Protein AF-A0A9W3SDI5-F1 (afdb_monomer_lite)

Sequence (80 aa):
MFVPWNEGNTVWMEHHLYVCDKNSEELRRHIAFRDYLREHTEVANEYGNLKEELARESKNRSSYIEGKTVFITNILEKIN

pLDDT: mean 88.62, std 11.68, range [51.38, 97.88]

Secondary structure (DSSP, 8-state):
--SPPPSS--PPPS-------TT-HHHHHHHHHHHHHHH-HHHHHHHHHHHHHHHHH-SSHHHHHHHHHHHHHHHHHHH-

Radius of gyration: 14.26 Å; chains: 1; bounding box: 28×28×34 Å

Organism: Bacillus thuringiensis (NCBI:txid1428)

InterPro domains:
  IPR007344 GrpB/Dephospho-CoA kinase [PF04229] (12-78)
  IPR007344 GrpB/Dephospho-CoA kinase [PTHR34822] (13-79)
  IPR043519 Nucleotidyltransferase superfamily [G3DSA:3.30.460.10] (3-80)
  IPR043519 Nucleotidyltransferase superfamily [SSF81301] (10-79)

Structure (mmCIF, N/CA/C/O backbone):
data_AF-A0A9W3SDI5-F1
#
_entry.id   AF-A0A9W3SDI5-F1
#
loop_
_atom_site.group_PDB
_atom_site.id
_atom_site.type_symbol
_atom_site.label_atom_id
_atom_site.label_alt_id
_atom_site.label_comp_id
_atom_site.label_asym_id
_atom_site.label_entity_id
_atom_site.label_seq_id
_atom_site.pdbx_PDB_ins_code
_atom_site.Cartn_x
_atom_site.Cartn_y
_atom_site.Cartn_z
_atom_site.occupancy
_atom_site.B_iso_or_equiv
_atom_site.auth_seq_id
_atom_site.auth_comp_id
_atom_site.auth_asym_id
_atom_site.auth_atom_id
_atom_site.pdbx_PDB_model_num
ATOM 1 N N . MET A 1 1 ? -0.853 -2.975 -16.362 1.00 51.38 1 MET A N 1
ATOM 2 C CA . MET A 1 1 ? -0.399 -3.283 -14.986 1.00 51.38 1 MET A CA 1
ATOM 3 C C . MET A 1 1 ? 0.898 -2.518 -14.744 1.00 51.38 1 MET A C 1
ATOM 5 O O . MET A 1 1 ? 1.855 -2.761 -15.462 1.00 51.38 1 MET A O 1
ATOM 9 N N . PHE A 1 2 ? 0.910 -1.561 -13.810 1.00 60.12 2 PHE A N 1
ATOM 10 C CA . PHE A 1 2 ? 1.991 -0.576 -13.605 1.00 60.12 2 PHE A CA 1
ATOM 11 C C . PHE A 1 2 ? 3.101 -1.069 -12.662 1.00 60.12 2 PHE A C 1
ATOM 13 O O . PHE A 1 2 ? 3.506 -0.361 -11.749 1.00 60.12 2 PHE A O 1
ATOM 20 N N . VAL A 1 3 ? 3.541 -2.317 -12.801 1.00 63.62 3 VAL A N 1
ATOM 21 C CA . VAL A 1 3 ? 4.678 -2.816 -12.015 1.00 63.62 3 VAL A CA 1
ATOM 22 C C . VAL A 1 3 ? 5.847 -2.985 -12.973 1.00 63.62 3 VAL A C 1
ATOM 24 O O . VAL A 1 3 ? 5.658 -3.659 -13.986 1.00 63.62 3 VAL A O 1
ATOM 27 N N . PRO A 1 4 ? 7.017 -2.381 -12.704 1.00 64.19 4 PRO A N 1
ATOM 28 C CA . PRO A 1 4 ? 8.157 -2.496 -13.600 1.00 64.19 4 PRO A CA 1
ATOM 29 C C . PRO A 1 4 ? 8.599 -3.961 -13.684 1.00 64.19 4 PRO A C 1
ATOM 31 O O . PRO A 1 4 ? 8.881 -4.609 -12.669 1.00 64.19 4 PRO A O 1
ATOM 34 N N . TRP A 1 5 ? 8.596 -4.490 -14.906 1.00 63.06 5 TRP A N 1
ATOM 35 C CA . TRP A 1 5 ? 9.093 -5.823 -15.226 1.00 63.06 5 TRP A CA 1
ATOM 36 C C . TRP A 1 5 ? 10.603 -5.715 -15.437 1.00 63.06 5 TRP A C 1
ATOM 38 O O . TRP A 1 5 ? 11.056 -4.858 -16.189 1.00 63.06 5 TRP A O 1
ATOM 48 N N . ASN A 1 6 ? 11.389 -6.557 -14.763 1.00 59.50 6 ASN A N 1
ATOM 49 C CA . ASN A 1 6 ? 12.810 -6.677 -15.090 1.00 59.50 6 ASN A CA 1
ATOM 50 C C . ASN A 1 6 ? 12.954 -7.252 -16.510 1.00 59.50 6 ASN A C 1
ATOM 52 O O . ASN A 1 6 ? 12.160 -8.100 -16.902 1.00 59.50 6 ASN A O 1
ATOM 56 N N . GLU A 1 7 ? 14.014 -6.872 -17.226 1.00 59.03 7 GLU A N 1
ATOM 57 C CA . GLU A 1 7 ? 14.357 -7.330 -18.590 1.00 59.03 7 GLU A CA 1
ATOM 58 C C . GLU A 1 7 ? 14.664 -8.844 -18.717 1.00 59.03 7 GLU A C 1
ATOM 60 O O . GLU A 1 7 ? 15.079 -9.317 -19.772 1.00 59.03 7 GLU A O 1
ATOM 65 N N . GLY A 1 8 ? 14.483 -9.628 -17.651 1.00 62.28 8 GLY A N 1
ATOM 66 C CA . GLY A 1 8 ? 14.636 -11.084 -17.670 1.00 62.28 8 GLY A CA 1
ATOM 67 C C . GLY A 1 8 ? 13.321 -11.799 -17.991 1.00 62.28 8 GLY A C 1
ATOM 68 O O . GLY A 1 8 ? 12.247 -11.279 -17.703 1.00 62.28 8 GLY A O 1
ATOM 69 N N . ASN A 1 9 ? 13.401 -13.036 -18.499 1.00 63.28 9 ASN A N 1
ATOM 70 C CA . ASN A 1 9 ? 12.274 -13.968 -18.722 1.00 63.28 9 ASN A CA 1
ATOM 71 C C . ASN A 1 9 ? 11.569 -14.422 -17.415 1.00 63.28 9 ASN A C 1
ATOM 73 O O . ASN A 1 9 ? 11.170 -15.578 -17.271 1.00 63.28 9 ASN A O 1
ATOM 77 N N . THR A 1 10 ? 11.444 -13.547 -16.420 1.00 70.62 10 THR A N 1
ATOM 78 C CA . THR A 1 10 ? 10.801 -13.845 -15.144 1.00 70.62 10 THR A CA 1
ATOM 79 C C . THR A 1 10 ? 9.291 -13.744 -15.306 1.00 70.62 10 THR A C 1
ATOM 81 O O . THR A 1 10 ? 8.735 -12.654 -15.434 1.00 70.62 10 THR A O 1
ATOM 84 N N . VAL A 1 11 ? 8.614 -14.889 -15.253 1.00 74.25 11 VAL A N 1
ATOM 85 C CA . VAL A 1 11 ? 7.154 -14.949 -15.151 1.00 74.25 11 VAL A CA 1
ATOM 86 C C . VAL A 1 11 ? 6.766 -14.716 -13.691 1.00 74.25 11 VAL A C 1
ATOM 88 O O . VAL A 1 11 ? 7.140 -15.492 -12.813 1.00 74.25 11 VAL A O 1
ATOM 91 N N . TRP A 1 12 ? 6.039 -13.633 -13.416 1.00 76.44 12 TRP A N 1
ATOM 92 C CA . TRP A 1 12 ? 5.510 -13.357 -12.079 1.00 76.44 12 TRP A CA 1
ATOM 93 C C . TRP A 1 12 ? 4.165 -14.053 -11.868 1.00 76.44 12 TRP A C 1
ATOM 95 O O . TRP A 1 12 ? 3.384 -14.221 -12.800 1.00 76.44 12 TRP A O 1
ATOM 105 N N . MET A 1 13 ? 3.887 -14.417 -10.616 1.00 85.44 13 MET A N 1
ATOM 106 C CA . MET A 1 13 ? 2.596 -14.972 -10.213 1.00 85.44 13 MET A CA 1
ATOM 107 C C . MET A 1 13 ? 1.495 -13.927 -10.436 1.00 85.44 13 MET A C 1
ATOM 109 O O . MET A 1 13 ? 1.622 -12.789 -9.987 1.00 85.44 13 MET A O 1
ATOM 113 N N . GLU A 1 14 ? 0.395 -14.319 -11.076 1.00 84.12 14 GLU A N 1
ATOM 114 C CA . GLU A 1 14 ? -0.791 -13.459 -11.224 1.00 84.12 14 GLU A CA 1
ATOM 115 C C . GLU A 1 14 ? -1.512 -13.229 -9.888 1.00 84.12 14 GLU A C 1
ATOM 117 O O . GLU A 1 14 ? -2.194 -12.222 -9.701 1.00 84.12 14 GLU A O 1
ATOM 122 N N . HIS A 1 15 ? -1.338 -14.159 -8.947 1.00 87.94 15 HIS A N 1
ATOM 123 C CA . HIS A 1 15 ? -2.031 -14.178 -7.669 1.00 87.94 15 HIS A CA 1
ATOM 124 C C . HIS A 1 15 ? -1.029 -14.188 -6.514 1.00 87.94 15 HIS A C 1
ATOM 126 O O . HIS A 1 15 ? -0.080 -14.973 -6.494 1.00 87.94 15 HIS A O 1
ATOM 132 N N . HIS A 1 16 ? -1.283 -13.336 -5.523 1.00 88.38 16 HIS A N 1
ATOM 133 C CA . HIS A 1 16 ? -0.577 -13.323 -4.247 1.00 88.38 16 HIS A CA 1
ATOM 134 C C . HIS A 1 16 ? -1.561 -13.727 -3.146 1.00 88.38 16 HIS A C 1
ATOM 136 O O . HIS A 1 16 ? -2.547 -13.029 -2.915 1.00 88.38 16 HIS A O 1
ATOM 142 N N . LEU A 1 17 ? -1.305 -14.856 -2.481 1.00 92.25 17 LEU A N 1
ATOM 143 C CA . LEU A 1 17 ? -2.113 -15.337 -1.362 1.00 92.25 17 LEU A CA 1
ATOM 144 C C . LEU A 1 17 ? -1.393 -15.045 -0.044 1.00 92.25 17 LEU A C 1
ATOM 146 O O . LEU A 1 17 ? -0.271 -15.505 0.163 1.00 92.25 17 LEU A O 1
ATOM 150 N N . TYR A 1 18 ? -2.059 -14.316 0.849 1.00 89.75 18 TYR A N 1
ATOM 151 C CA . TYR A 1 18 ? -1.592 -14.071 2.211 1.00 89.75 18 TYR A CA 1
ATOM 152 C C . TYR A 1 18 ? -2.380 -14.955 3.175 1.00 89.75 18 TYR A C 1
ATOM 154 O O . TYR A 1 18 ? -3.605 -14.863 3.243 1.00 89.75 18 TYR A O 1
ATOM 162 N N . VAL A 1 19 ? -1.677 -15.811 3.916 1.00 94.00 19 VAL A N 1
ATOM 163 C CA . VAL A 1 19 ? -2.251 -16.622 4.995 1.00 94.00 19 VAL A CA 1
ATOM 164 C C . VAL A 1 19 ? -1.729 -16.059 6.309 1.00 94.00 19 VAL A C 1
ATOM 166 O O . VAL A 1 19 ? -0.533 -16.121 6.584 1.00 94.00 19 VAL A O 1
ATOM 169 N N . CYS A 1 20 ? -2.625 -15.478 7.099 1.00 93.94 20 CYS A N 1
ATOM 170 C CA . CYS A 1 20 ? -2.289 -14.784 8.336 1.00 93.94 20 CYS A CA 1
ATOM 171 C C . CYS A 1 20 ? -3.120 -15.337 9.493 1.00 93.94 20 CYS A C 1
ATOM 173 O O . CYS A 1 20 ? -4.272 -15.729 9.303 1.00 93.94 20 CYS A O 1
ATOM 175 N N . ASP A 1 21 ? -2.550 -15.325 10.699 1.00 95.44 21 ASP A N 1
ATOM 176 C CA . ASP A 1 21 ? -3.331 -15.544 11.917 1.00 95.44 21 ASP A CA 1
ATOM 177 C C . ASP A 1 21 ? -4.402 -14.450 12.068 1.00 95.44 21 ASP A C 1
ATOM 179 O O . ASP A 1 21 ? -4.193 -13.304 11.660 1.00 95.44 21 ASP A O 1
ATOM 183 N N . LYS A 1 22 ? -5.537 -14.784 12.690 1.00 91.44 22 LYS A N 1
ATOM 184 C CA . LYS A 1 22 ? -6.639 -13.834 12.918 1.00 91.44 22 LYS A CA 1
ATOM 185 C C . LYS A 1 22 ? -6.223 -12.598 13.729 1.00 91.44 22 LYS A C 1
ATOM 187 O O . LYS A 1 22 ? -6.843 -11.552 13.587 1.00 91.44 22 LYS A O 1
ATOM 192 N N . ASN A 1 23 ? -5.189 -12.720 14.562 1.00 94.12 23 ASN A N 1
ATOM 193 C CA . ASN A 1 23 ? -4.642 -11.648 15.390 1.00 94.12 23 ASN A CA 1
ATOM 194 C C . ASN A 1 23 ? -3.358 -11.047 14.791 1.00 94.12 23 ASN A C 1
ATOM 196 O O . ASN A 1 23 ? -2.639 -10.322 15.476 1.00 94.12 23 ASN A O 1
ATOM 200 N N . SER A 1 24 ? -3.032 -11.363 13.534 1.00 95.81 24 SER A N 1
ATOM 201 C CA . SER A 1 24 ? -1.847 -10.837 12.862 1.00 95.81 24 SER A CA 1
ATOM 202 C C . SER A 1 24 ? -1.929 -9.320 12.708 1.00 95.81 24 SER A C 1
ATOM 204 O O . SER A 1 24 ? -2.883 -8.779 12.142 1.00 95.81 24 SER A O 1
ATOM 206 N N . GLU A 1 25 ? -0.883 -8.632 13.159 1.00 92.88 25 GLU A N 1
ATOM 207 C CA . GLU A 1 25 ? -0.752 -7.191 12.972 1.00 92.88 25 GLU A CA 1
ATOM 208 C C . GLU A 1 25 ? -0.707 -6.808 11.488 1.00 92.88 25 GLU A C 1
ATOM 210 O O . GLU A 1 25 ? -1.365 -5.852 11.084 1.00 92.88 25 GLU A O 1
ATOM 215 N N . GLU A 1 26 ? -0.023 -7.594 10.656 1.00 92.00 26 GLU A N 1
ATOM 216 C CA . GLU A 1 26 ? 0.041 -7.361 9.210 1.00 92.00 26 GLU A CA 1
ATOM 217 C C . GLU A 1 26 ? -1.332 -7.497 8.544 1.00 92.00 26 GLU A C 1
ATOM 219 O O . GLU A 1 26 ? -1.709 -6.654 7.729 1.00 92.00 26 GLU A O 1
ATOM 224 N N . LEU A 1 27 ? -2.135 -8.491 8.946 1.00 94.50 27 LEU A N 1
ATOM 225 C CA . LEU A 1 27 ? -3.515 -8.612 8.466 1.00 94.50 27 LEU A CA 1
ATOM 226 C C . LEU A 1 27 ? -4.336 -7.369 8.830 1.00 94.50 27 LEU A C 1
ATOM 228 O O . LEU A 1 27 ? -5.040 -6.820 7.979 1.00 94.50 27 LEU A O 1
ATOM 232 N N . ARG A 1 28 ? -4.213 -6.894 10.076 1.00 94.06 28 ARG A N 1
ATOM 233 C CA . ARG A 1 28 ? -4.889 -5.679 10.544 1.00 94.06 28 ARG A CA 1
ATOM 234 C C . ARG A 1 28 ? -4.454 -4.452 9.740 1.00 94.06 28 ARG A C 1
ATOM 236 O O . ARG A 1 28 ? -5.316 -3.702 9.292 1.00 94.06 28 ARG A O 1
ATOM 243 N N . ARG A 1 29 ? -3.150 -4.276 9.496 1.00 94.38 29 ARG A N 1
ATOM 244 C CA . ARG A 1 29 ? -2.596 -3.177 8.681 1.00 94.38 29 ARG A CA 1
ATOM 245 C C . ARG A 1 29 ? -3.133 -3.211 7.249 1.00 94.38 29 ARG A C 1
ATOM 247 O O . ARG A 1 29 ? -3.552 -2.179 6.732 1.00 94.38 29 ARG A O 1
ATOM 254 N N . HIS A 1 30 ? -3.172 -4.384 6.616 1.00 93.44 30 HIS A N 1
ATOM 255 C CA . HIS A 1 30 ? -3.709 -4.534 5.261 1.00 93.44 30 HIS A CA 1
ATOM 256 C C . HIS A 1 30 ? -5.193 -4.169 5.170 1.00 93.44 30 HIS A C 1
ATOM 258 O O . HIS A 1 30 ? -5.593 -3.466 4.240 1.00 93.44 30 HIS A O 1
ATOM 264 N N . ILE A 1 31 ? -6.002 -4.631 6.128 1.00 94.75 31 ILE A N 1
ATOM 265 C CA . ILE A 1 31 ? -7.435 -4.321 6.179 1.00 94.75 31 ILE A CA 1
ATOM 266 C C . ILE A 1 31 ? -7.649 -2.823 6.427 1.00 94.75 31 ILE A C 1
ATOM 268 O O . ILE A 1 31 ? -8.380 -2.196 5.664 1.00 94.75 31 ILE A O 1
ATOM 272 N N . ALA A 1 32 ? -6.958 -2.241 7.413 1.00 95.88 32 ALA A N 1
ATOM 273 C CA . ALA A 1 32 ? -7.082 -0.826 7.759 1.00 95.88 32 ALA A CA 1
ATOM 274 C C . ALA A 1 32 ? -6.727 0.090 6.579 1.00 95.88 32 ALA A C 1
ATOM 276 O O . ALA A 1 32 ? -7.503 0.975 6.228 1.00 95.88 32 ALA A O 1
ATOM 277 N N . PHE A 1 33 ? -5.600 -0.162 5.904 1.00 96.69 33 PHE A N 1
ATOM 278 C CA . PHE A 1 33 ? -5.205 0.624 4.735 1.00 96.69 33 PHE A CA 1
ATOM 279 C C . PHE A 1 33 ? -6.225 0.513 3.593 1.00 96.69 33 PHE A C 1
ATOM 281 O O . PHE A 1 33 ? -6.604 1.516 2.992 1.00 96.69 33 PHE A O 1
ATOM 288 N N . ARG A 1 34 ? -6.704 -0.704 3.298 1.00 96.62 34 ARG A N 1
ATOM 289 C CA . ARG A 1 34 ? -7.705 -0.945 2.248 1.00 96.62 34 ARG A CA 1
ATOM 290 C C . ARG A 1 34 ? -8.998 -0.180 2.515 1.00 96.62 34 ARG A C 1
ATOM 292 O O . ARG A 1 34 ? -9.549 0.404 1.584 1.00 96.62 34 ARG A O 1
ATOM 299 N N . ASP A 1 35 ? -9.500 -0.245 3.741 1.00 97.56 35 ASP A N 1
ATOM 300 C CA . ASP A 1 35 ? -10.780 0.366 4.094 1.00 97.56 35 ASP A CA 1
ATOM 301 C C . ASP A 1 35 ? -10.659 1.892 4.125 1.00 97.56 35 ASP A C 1
ATOM 303 O O . ASP A 1 35 ? -11.492 2.571 3.529 1.00 97.56 35 ASP A O 1
ATOM 307 N N . TYR A 1 36 ? -9.536 2.425 4.615 1.00 97.31 36 TYR A N 1
ATOM 308 C CA . TYR A 1 36 ? -9.252 3.857 4.544 1.00 97.31 36 TYR A CA 1
ATOM 309 C C . TYR A 1 36 ? -9.277 4.399 3.110 1.00 97.31 36 TYR A C 1
ATOM 311 O O . TYR A 1 36 ? -9.943 5.397 2.843 1.00 97.31 36 TYR A O 1
ATOM 319 N N . LEU A 1 37 ? -8.619 3.723 2.159 1.00 97.44 37 LEU A N 1
ATOM 320 C CA . LEU A 1 37 ? -8.641 4.143 0.752 1.00 97.44 37 LEU A CA 1
ATOM 321 C C . LEU A 1 37 ? -10.044 4.088 0.126 1.00 97.44 37 LEU A C 1
ATOM 323 O O . LEU A 1 37 ? -10.327 4.838 -0.802 1.00 97.44 37 LEU A O 1
ATOM 327 N N . ARG A 1 38 ? -10.925 3.194 0.588 1.00 97.56 38 ARG A N 1
ATOM 328 C CA . ARG A 1 38 ? -12.309 3.120 0.086 1.00 97.56 38 ARG A CA 1
ATOM 329 C C . ARG A 1 38 ? -13.170 4.267 0.594 1.00 97.56 38 ARG A C 1
ATOM 331 O O . ARG A 1 38 ? -14.086 4.681 -0.108 1.00 97.56 38 ARG A O 1
ATOM 338 N N . GLU A 1 39 ? -12.878 4.752 1.791 1.00 97.12 39 GLU A N 1
ATOM 339 C CA . GLU A 1 39 ? -13.585 5.867 2.419 1.00 97.12 39 GLU A CA 1
ATOM 340 C C . GLU A 1 39 ? -13.042 7.234 1.960 1.00 97.12 39 GLU A C 1
ATOM 342 O O . GLU A 1 39 ? -13.794 8.204 1.931 1.00 97.12 39 GLU A O 1
ATOM 347 N N . HIS A 1 40 ? -11.777 7.298 1.523 1.00 97.56 40 HIS A N 1
ATOM 348 C CA . HIS A 1 40 ? -11.067 8.529 1.147 1.00 97.56 40 HIS A CA 1
ATOM 349 C C . HIS A 1 40 ? -10.614 8.475 -0.318 1.00 97.56 40 HIS A C 1
ATOM 351 O O . HIS A 1 40 ? -9.484 8.094 -0.646 1.00 97.56 40 HIS A O 1
ATOM 357 N N . THR A 1 41 ? -11.521 8.840 -1.227 1.00 97.25 41 THR A N 1
ATOM 358 C CA . THR A 1 41 ? -11.300 8.727 -2.682 1.00 97.25 41 THR A CA 1
ATOM 359 C C . THR A 1 41 ? -10.133 9.596 -3.163 1.00 97.25 41 THR A C 1
ATOM 361 O O . THR A 1 41 ? -9.392 9.210 -4.064 1.00 97.25 41 THR A O 1
ATOM 364 N N . GLU A 1 42 ? -9.924 10.756 -2.550 1.00 97.88 42 GLU A N 1
ATOM 365 C CA . GLU A 1 42 ? -8.805 11.654 -2.822 1.00 97.88 42 GLU A CA 1
ATOM 366 C C . GLU A 1 42 ? -7.451 11.004 -2.511 1.00 97.88 42 GLU A C 1
ATOM 368 O O . GLU A 1 42 ? -6.544 11.058 -3.342 1.00 97.88 42 GLU A O 1
ATOM 373 N N . VAL A 1 43 ? -7.344 10.295 -1.384 1.00 97.56 43 VAL A N 1
ATOM 374 C CA . VAL A 1 43 ? -6.123 9.572 -1.001 1.00 97.56 43 VAL A CA 1
ATOM 375 C C . VAL A 1 43 ? -5.918 8.353 -1.901 1.00 97.56 43 VAL A C 1
ATOM 377 O O . VAL A 1 43 ? -4.792 8.035 -2.282 1.00 97.56 43 VAL A O 1
ATOM 380 N N . ALA A 1 44 ? -6.999 7.675 -2.300 1.00 97.62 44 ALA A N 1
ATOM 381 C CA . ALA A 1 44 ? -6.923 6.587 -3.273 1.00 97.62 44 ALA A CA 1
ATOM 382 C C . ALA A 1 44 ? -6.397 7.060 -4.635 1.00 97.62 44 ALA A C 1
ATOM 384 O O . ALA A 1 44 ? -5.579 6.365 -5.245 1.00 97.62 44 ALA A O 1
ATOM 385 N N . AS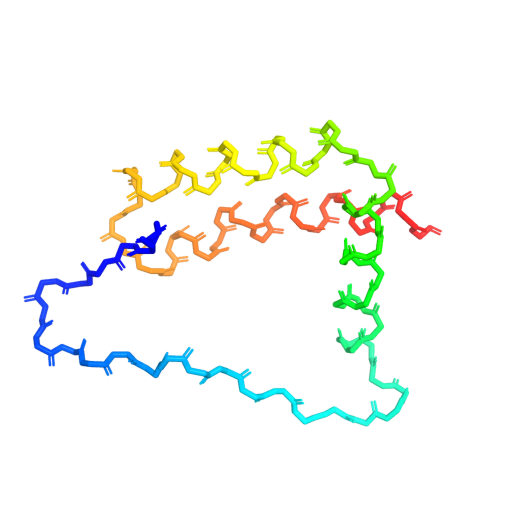N A 1 45 ? -6.818 8.244 -5.087 1.00 97.88 45 ASN A N 1
ATOM 386 C CA . ASN A 1 45 ? -6.313 8.864 -6.310 1.00 97.88 45 ASN A CA 1
ATOM 387 C C . ASN A 1 45 ? -4.836 9.254 -6.175 1.00 97.88 45 ASN A C 1
ATOM 389 O O . ASN A 1 45 ? -4.051 8.953 -7.073 1.00 97.88 45 ASN A O 1
ATOM 393 N N . GLU A 1 46 ? -4.433 9.847 -5.048 1.00 97.62 46 GLU A N 1
ATOM 394 C CA . GLU A 1 46 ? -3.026 10.156 -4.758 1.00 97.62 46 GLU A C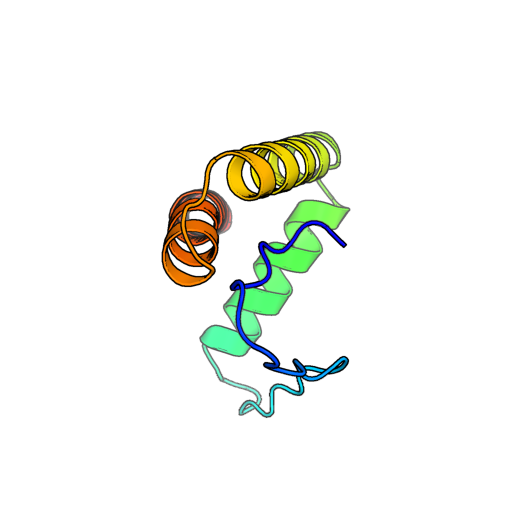A 1
ATOM 395 C C . GLU A 1 46 ? -2.159 8.889 -4.799 1.00 97.62 46 GLU A C 1
ATOM 397 O O . GLU A 1 46 ? -1.140 8.842 -5.490 1.00 97.62 46 GLU A O 1
ATOM 402 N N . TYR A 1 47 ? -2.616 7.813 -4.155 1.00 97.31 47 TYR A N 1
ATOM 403 C CA . TYR A 1 47 ? -1.930 6.525 -4.189 1.00 97.31 47 TYR A CA 1
ATOM 404 C C . TYR A 1 47 ? -1.895 5.911 -5.597 1.00 97.31 47 TYR A C 1
ATOM 406 O O . TYR A 1 47 ? -0.930 5.240 -5.972 1.00 97.31 47 TYR A O 1
ATOM 414 N N . GLY A 1 48 ? -2.947 6.116 -6.394 1.00 96.50 48 GLY A N 1
ATOM 415 C CA . GLY A 1 48 ? -2.998 5.754 -7.809 1.00 96.50 48 GLY A CA 1
ATOM 416 C C . GLY A 1 48 ? -1.900 6.445 -8.615 1.00 96.50 48 GLY A C 1
ATOM 417 O O . GLY A 1 48 ? -1.079 5.760 -9.225 1.00 96.50 48 GLY A O 1
ATOM 418 N N . ASN A 1 49 ? -1.841 7.774 -8.531 1.00 96.81 49 ASN A N 1
ATOM 419 C CA . ASN A 1 49 ? -0.856 8.605 -9.225 1.00 96.81 49 ASN A CA 1
ATOM 420 C C . ASN A 1 49 ? 0.577 8.242 -8.817 1.00 96.81 49 ASN A C 1
ATOM 422 O O . ASN A 1 49 ? 1.428 8.039 -9.683 1.00 96.81 49 ASN A O 1
ATOM 426 N N . LEU A 1 50 ? 0.822 8.050 -7.516 1.00 96.31 50 LEU A N 1
ATOM 427 C CA . LEU A 1 50 ? 2.120 7.608 -7.005 1.00 96.31 50 LEU A CA 1
ATOM 428 C C . LEU A 1 50 ? 2.550 6.276 -7.633 1.00 96.31 50 LEU A C 1
ATOM 430 O O . LEU A 1 50 ? 3.704 6.108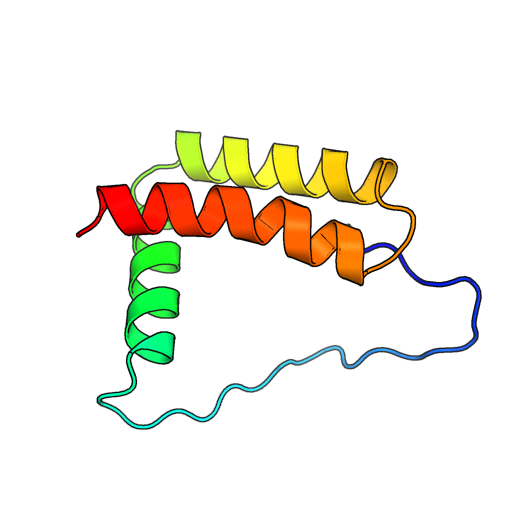 -8.022 1.00 96.31 50 LEU A O 1
ATOM 434 N N . LYS A 1 51 ? 1.637 5.304 -7.763 1.00 95.06 51 LYS A N 1
ATOM 435 C CA . LYS A 1 51 ? 1.964 4.022 -8.409 1.00 95.06 51 LYS A CA 1
ATOM 436 C C . LYS A 1 51 ? 2.334 4.201 -9.878 1.00 95.06 51 LYS A C 1
ATOM 438 O O . LYS A 1 51 ? 3.193 3.464 -10.350 1.00 95.06 51 LYS A O 1
ATOM 443 N N . GLU A 1 52 ? 1.693 5.114 -10.600 1.00 94.81 52 GLU A N 1
ATOM 444 C CA . GLU A 1 52 ? 2.008 5.386 -12.008 1.00 94.81 52 GLU A CA 1
ATOM 445 C C . GLU A 1 52 ? 3.349 6.109 -12.176 1.00 94.81 52 GLU A C 1
ATOM 447 O O . GLU A 1 52 ? 4.116 5.796 -13.087 1.00 94.81 52 GLU A O 1
ATOM 452 N N . GLU A 1 53 ? 3.664 7.051 -11.289 1.00 94.62 53 GLU A N 1
ATOM 453 C CA . GLU A 1 53 ? 4.967 7.718 -11.218 1.00 94.62 53 GLU A CA 1
ATOM 454 C C . GLU A 1 53 ? 6.083 6.719 -10.905 1.00 94.62 53 GLU A C 1
ATOM 456 O O . GLU A 1 53 ? 6.991 6.529 -11.716 1.00 94.62 53 GLU A O 1
ATOM 461 N N . LEU A 1 54 ? 5.952 5.961 -9.813 1.00 93.75 54 LEU A N 1
ATOM 462 C CA . LEU A 1 54 ? 6.942 4.960 -9.425 1.00 93.75 54 LEU A CA 1
ATOM 463 C C . LEU A 1 54 ? 7.137 3.896 -10.505 1.00 93.75 54 LEU A C 1
ATOM 465 O O . LEU A 1 54 ? 8.247 3.402 -10.662 1.00 93.75 54 LEU A O 1
ATOM 469 N N . ALA A 1 55 ? 6.095 3.527 -11.252 1.00 90.50 55 ALA A N 1
ATOM 470 C CA . ALA A 1 55 ? 6.221 2.571 -12.348 1.00 90.50 55 ALA A CA 1
ATOM 471 C C . ALA A 1 55 ? 7.095 3.084 -13.498 1.00 90.50 55 ALA A C 1
ATOM 473 O O . ALA A 1 55 ? 7.746 2.280 -14.162 1.00 90.50 55 ALA A O 1
ATOM 474 N N . ARG A 1 56 ? 7.091 4.401 -13.737 1.00 90.31 56 ARG A N 1
ATOM 475 C CA . ARG A 1 56 ? 7.903 5.053 -14.772 1.00 90.31 56 ARG A CA 1
ATOM 476 C C . ARG A 1 56 ? 9.340 5.282 -14.314 1.00 90.31 56 ARG A C 1
ATOM 478 O O . ARG A 1 56 ? 10.252 5.165 -15.123 1.00 90.31 56 ARG A O 1
ATOM 485 N N . GLU A 1 57 ? 9.537 5.604 -13.040 1.00 90.88 57 GLU A N 1
ATOM 486 C CA . GLU A 1 57 ? 10.832 6.068 -12.525 1.00 90.88 57 GLU A CA 1
ATOM 487 C C . GLU A 1 57 ? 11.661 4.977 -11.840 1.00 90.88 57 GLU A C 1
ATOM 489 O O . GLU A 1 57 ? 12.890 5.062 -11.760 1.00 90.88 57 GLU A O 1
ATOM 494 N N . SER A 1 58 ? 11.008 3.929 -11.335 1.00 89.44 58 SER A N 1
ATOM 495 C CA . SER A 1 58 ? 11.691 2.857 -10.618 1.00 89.44 58 SER A CA 1
ATOM 496 C C . SER A 1 58 ? 12.552 2.016 -11.546 1.00 89.44 58 SER A C 1
ATOM 498 O O . SER A 1 58 ? 12.070 1.407 -12.496 1.00 89.44 58 SER A O 1
ATOM 500 N N . LYS A 1 59 ? 13.828 1.879 -11.182 1.00 85.75 59 LYS A N 1
ATOM 501 C CA . LYS A 1 59 ? 14.790 1.032 -11.900 1.00 85.75 59 LYS A CA 1
ATOM 502 C C . LYS A 1 59 ? 14.485 -0.458 -11.766 1.00 85.75 59 LYS A C 1
ATOM 504 O O . LYS A 1 59 ? 14.891 -1.246 -12.609 1.00 85.75 59 LYS A O 1
ATOM 509 N N . ASN A 1 60 ? 13.844 -0.858 -10.669 1.00 85.56 60 ASN A N 1
ATOM 510 C CA . ASN A 1 60 ? 13.493 -2.245 -10.400 1.00 85.56 60 ASN A CA 1
ATOM 511 C C . ASN A 1 60 ? 12.279 -2.339 -9.464 1.00 85.56 60 ASN A C 1
ATOM 513 O O . ASN A 1 60 ? 11.792 -1.355 -8.906 1.00 85.56 60 ASN A O 1
ATOM 517 N N . ARG A 1 61 ? 11.787 -3.563 -9.269 1.00 84.31 61 ARG A N 1
ATOM 518 C CA . ARG A 1 61 ? 10.633 -3.825 -8.402 1.00 84.31 61 ARG A CA 1
ATOM 519 C C . ARG A 1 61 ? 10.882 -3.460 -6.933 1.00 84.31 61 ARG A C 1
ATOM 521 O O . ARG A 1 61 ? 9.934 -3.076 -6.255 1.00 84.31 61 ARG A O 1
ATOM 528 N N . SER A 1 62 ? 12.118 -3.555 -6.442 1.00 88.56 62 SER A N 1
ATOM 529 C CA . SER A 1 62 ? 12.450 -3.210 -5.054 1.00 88.56 62 SER A CA 1
ATOM 530 C C . SER A 1 62 ? 12.288 -1.714 -4.796 1.00 88.56 62 SER A C 1
ATOM 532 O O . SER A 1 62 ? 11.600 -1.352 -3.846 1.00 88.56 62 SER A O 1
ATOM 534 N N . SER A 1 63 ? 12.805 -0.853 -5.683 1.00 89.50 63 SER A N 1
ATOM 535 C CA . SER A 1 63 ? 12.628 0.602 -5.56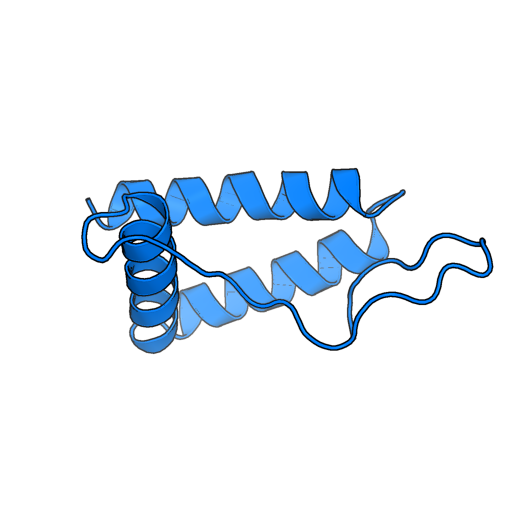2 1.00 89.50 63 SER A CA 1
ATOM 536 C C . SER A 1 63 ? 11.155 1.006 -5.682 1.00 89.50 63 SER A C 1
ATOM 538 O O . SER A 1 63 ? 10.684 1.881 -4.962 1.00 89.50 63 SER A O 1
ATOM 540 N N . TYR A 1 64 ? 10.396 0.306 -6.531 1.00 90.25 64 TYR A N 1
ATOM 541 C CA . TYR A 1 64 ? 8.949 0.494 -6.646 1.00 90.25 64 TYR A CA 1
ATOM 542 C C . TYR A 1 64 ? 8.204 0.138 -5.351 1.00 90.25 64 TYR A C 1
ATOM 544 O O . TYR A 1 64 ? 7.262 0.823 -4.953 1.00 90.25 64 TYR A O 1
ATOM 552 N N . ILE A 1 65 ? 8.590 -0.958 -4.690 1.00 90.75 65 ILE A N 1
ATOM 553 C CA . ILE A 1 65 ? 7.993 -1.364 -3.412 1.00 90.75 65 ILE A CA 1
ATOM 554 C C . ILE A 1 65 ? 8.330 -0.342 -2.327 1.00 90.75 65 ILE A C 1
ATOM 556 O O . ILE A 1 65 ? 7.420 0.101 -1.633 1.00 90.75 65 ILE A O 1
ATOM 560 N N . GLU A 1 66 ? 9.594 0.063 -2.221 1.00 92.50 66 GLU A N 1
ATOM 561 C CA . GLU A 1 66 ? 10.064 1.026 -1.224 1.00 92.50 66 GLU A CA 1
ATOM 562 C C . GLU A 1 66 ? 9.341 2.376 -1.333 1.00 92.50 66 GLU A C 1
ATOM 564 O O . GLU A 1 66 ? 8.828 2.875 -0.331 1.00 92.50 66 GLU A O 1
ATOM 569 N N . GLY A 1 67 ? 9.183 2.906 -2.553 1.00 91.50 67 GLY A N 1
ATOM 570 C CA . GLY A 1 67 ? 8.444 4.151 -2.781 1.00 91.50 67 GLY A CA 1
ATOM 571 C C . GLY A 1 67 ? 6.984 4.080 -2.317 1.00 91.50 67 GLY A C 1
ATOM 572 O O . GLY A 1 67 ? 6.465 5.029 -1.732 1.00 91.50 67 GLY A O 1
ATOM 573 N N . LYS A 1 68 ? 6.320 2.928 -2.490 1.00 95.00 68 LYS A N 1
ATOM 574 C CA . LYS A 1 68 ? 4.963 2.724 -1.957 1.00 95.00 68 LYS A CA 1
ATOM 575 C C . LYS A 1 68 ? 4.949 2.595 -0.437 1.00 95.00 68 LYS A C 1
ATOM 577 O O . LYS A 1 68 ? 3.983 3.034 0.180 1.00 95.00 68 LYS A O 1
ATOM 582 N N . THR A 1 69 ? 5.967 1.973 0.160 1.00 95.12 69 THR A N 1
ATOM 583 C CA . THR A 1 69 ? 6.032 1.740 1.610 1.00 95.12 69 THR A CA 1
ATOM 584 C C . THR A 1 69 ? 5.957 3.048 2.387 1.00 95.12 69 THR A C 1
ATOM 586 O O . THR A 1 69 ? 5.195 3.121 3.345 1.00 95.12 69 THR A O 1
ATOM 589 N N . VAL A 1 70 ? 6.670 4.092 1.949 1.00 93.00 70 VAL A N 1
ATOM 590 C CA . VAL A 1 70 ? 6.640 5.415 2.602 1.00 93.00 70 VAL A CA 1
ATOM 591 C C . VAL A 1 70 ? 5.214 5.965 2.669 1.00 93.00 70 VAL A C 1
ATOM 593 O O . VAL A 1 70 ? 4.738 6.338 3.738 1.00 93.00 70 VAL A O 1
ATOM 596 N N . PHE A 1 71 ? 4.498 5.946 1.544 1.00 95.31 71 PHE A N 1
ATOM 597 C CA . PHE A 1 71 ? 3.114 6.412 1.486 1.00 95.31 71 PHE A CA 1
ATOM 598 C C . PHE A 1 71 ? 2.183 5.588 2.384 1.00 95.31 71 PHE A C 1
ATOM 600 O O . PHE A 1 71 ? 1.413 6.146 3.162 1.00 95.31 71 PHE A O 1
ATOM 607 N N . ILE A 1 72 ? 2.262 4.256 2.299 1.00 95.94 72 ILE A N 1
ATOM 608 C CA . ILE A 1 72 ? 1.398 3.353 3.073 1.00 95.94 72 ILE A CA 1
ATOM 609 C C . ILE A 1 72 ? 1.606 3.567 4.576 1.00 95.94 72 ILE A C 1
ATOM 611 O O . ILE A 1 72 ? 0.627 3.649 5.315 1.00 95.94 72 ILE A O 1
ATOM 615 N N . THR A 1 73 ? 2.857 3.677 5.029 1.00 95.00 73 THR A N 1
ATOM 616 C CA . THR A 1 73 ? 3.175 3.911 6.444 1.00 95.00 73 THR A CA 1
ATOM 617 C C . THR A 1 73 ? 2.609 5.245 6.926 1.00 95.00 73 THR A C 1
ATOM 619 O O . THR A 1 73 ? 1.921 5.257 7.941 1.00 95.00 73 THR A O 1
ATOM 622 N N . ASN A 1 74 ? 2.779 6.328 6.160 1.00 94.50 74 ASN A N 1
ATOM 623 C CA . ASN A 1 74 ? 2.231 7.644 6.514 1.00 94.50 74 ASN A CA 1
ATOM 624 C C . ASN A 1 74 ? 0.702 7.633 6.659 1.00 94.50 74 ASN A C 1
ATOM 626 O O . ASN A 1 74 ? 0.148 8.346 7.492 1.00 94.50 74 ASN A O 1
ATOM 630 N 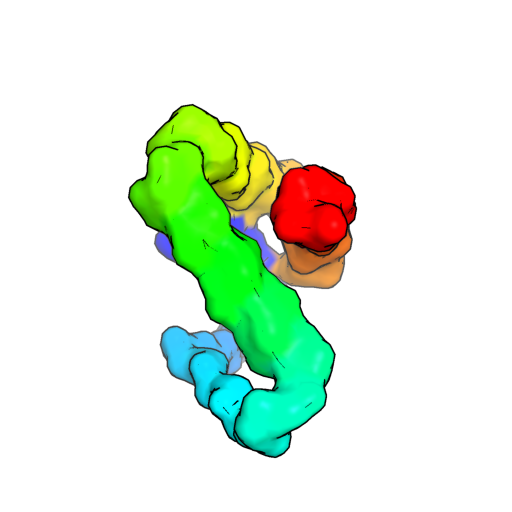N . ILE A 1 75 ? -0.001 6.854 5.832 1.00 95.75 75 ILE A N 1
ATOM 631 C CA . ILE A 1 75 ? -1.455 6.699 5.950 1.00 95.75 75 ILE A CA 1
ATOM 632 C C . ILE A 1 75 ? -1.815 5.866 7.182 1.00 95.75 75 ILE A C 1
ATOM 634 O O . ILE A 1 75 ? -2.692 6.260 7.941 1.00 95.75 75 ILE A O 1
ATOM 638 N N . LEU A 1 76 ? -1.121 4.752 7.423 1.00 94.75 76 LEU A N 1
ATOM 639 C CA . LEU A 1 76 ? -1.360 3.911 8.599 1.00 94.75 76 LEU A CA 1
ATOM 640 C C . LEU A 1 76 ? -1.121 4.653 9.921 1.00 94.75 76 LEU A C 1
ATOM 642 O O . LEU A 1 76 ? -1.873 4.445 10.868 1.00 94.75 76 LEU A O 1
ATOM 646 N N . GLU A 1 77 ? -0.133 5.546 9.980 1.00 94.00 77 GLU A N 1
ATOM 647 C CA . GLU A 1 77 ? 0.119 6.402 11.146 1.00 94.00 77 GLU A CA 1
ATOM 648 C C . GLU A 1 77 ? -1.008 7.409 11.419 1.00 94.00 77 GLU A C 1
ATOM 650 O O . GLU A 1 77 ? -1.190 7.801 12.564 1.00 94.00 77 GLU A O 1
ATOM 655 N N . LYS A 1 78 ? -1.780 7.811 10.400 1.00 89.12 78 LYS A N 1
ATOM 656 C CA . LYS A 1 78 ? -2.940 8.711 10.553 1.00 89.12 78 LYS A CA 1
ATOM 657 C C . LYS A 1 78 ? -4.219 7.994 10.990 1.00 89.12 78 LYS A C 1
ATOM 659 O O . LYS A 1 78 ? -5.168 8.657 11.396 1.00 89.12 78 LYS A O 1
ATOM 664 N N . ILE A 1 79 ? -4.277 6.674 10.802 1.00 87.94 79 ILE A N 1
ATOM 665 C CA . ILE A 1 79 ? -5.448 5.839 11.118 1.00 87.94 79 ILE A CA 1
ATOM 666 C C . ILE A 1 79 ? -5.380 5.314 12.561 1.00 87.94 79 ILE A C 1
ATOM 668 O O . ILE A 1 79 ? -6.421 5.015 13.146 1.00 87.94 79 ILE A O 1
ATOM 672 N N . ASN A 1 80 ? -4.169 5.184 13.113 1.00 62.91 80 ASN A N 1
ATOM 673 C CA . ASN A 1 80 ? -3.933 4.850 14.521 1.00 62.91 80 ASN A CA 1
ATOM 674 C C . ASN A 1 80 ? -4.190 6.043 15.4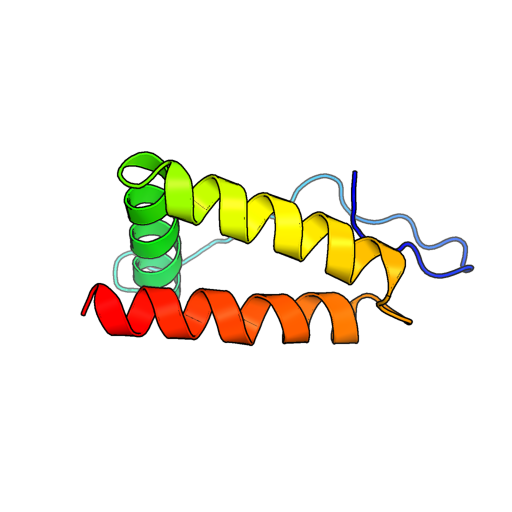47 1.00 62.91 80 ASN A C 1
ATOM 676 O O . ASN A 1 80 ? -4.608 5.775 16.596 1.00 62.91 80 ASN A O 1
#

Foldseek 3Di:
DLAADPPDPDDDDPDDDDDDDPPDPVVVLVVLLVVVCVVPVVLVVVLVVQSNVCSVPPPHRVSSVVSSVVSSVVVSVVSD